Protein AF-A0A927WMQ6-F1 (afdb_monomer)

Nearest PDB structures (foldseek):
  6jlq-assembly1_C  TM=4.071E-01  e=6.620E+00  Homo sapiens
  2yb8-assembly1_B  TM=2.360E-01  e=9.872E+00  Drosophila melanogaster

Mean predicted aligned error: 4.57 Å

Solvent-accessible surface area (backbone atoms only — not comparable to full-atom values): 5571 Å² total; per-residue (Å²): 133,79,80,47,36,34,22,47,48,44,78,78,35,83,91,64,35,31,30,41,50,49,80,67,43,69,58,60,66,63,45,60,74,75,35,59,37,30,35,38,32,76,48,91,66,40,34,32,36,35,33,74,49,90,65,55,73,74,58,68,70,51,50,41,46,31,29,81,86,78,65,45,73,36,46,77,76,47,69,58,82,51,78,38,39,40,34,34,30,35,29,79,90,58,50,90,67,132

Organism: Selenomonas ruminantium (NCBI:txid971)

Secondary structure (DSSP, 8-state):
-PPPEEEEEEEEETTTTEEEE---BS-HHHHHHH-SEEEEEEETTEEEEEESS---HHHHHS-EEBPTTT-PBPEE-S--SSSSEEEEEE-TTTTT--

Foldseek 3Di:
DDQKWKWAWDQPDPVQQETETDDIDSDPVVCLVPGQWIWIPPDPQKTWIFGNDQDDPVNLVRHFYAGNPPRHTWDFDDAAPDRGTGTITGRPVPPPDD

Sequence (98 aa):
MRNTKYYPLICADDENGDMMPLCSTENRVTMEQYHKLYLSEMIPRYYRLNANIPLGKGVWNNLNIHCPLCGKAMNRMSTPTDGNRLPLYCCPDCSGKE

Structure (mmCIF, N/CA/C/O backbone):
data_AF-A0A927WMQ6-F1
#
_entry.id   AF-A0A927WMQ6-F1
#
loop_
_atom_site.group_PDB
_atom_site.id
_atom_site.type_symbol
_atom_site.label_atom_id
_atom_site.label_alt_id
_atom_site.label_comp_id
_atom_site.label_asym_id
_atom_site.label_entity_id
_atom_site.label_seq_id
_atom_site.pdbx_PDB_ins_code
_atom_site.Cartn_x
_atom_site.Cartn_y
_atom_site.Cartn_z
_atom_site.occupancy
_atom_site.B_iso_or_equiv
_atom_site.auth_seq_id
_atom_site.auth_comp_id
_atom_site.auth_asym_id
_atom_site.auth_atom_id
_atom_site.pdbx_PDB_model_num
ATOM 1 N N . MET A 1 1 ? -15.306 14.225 11.228 1.00 48.38 1 MET A N 1
ATOM 2 C CA . MET A 1 1 ? -14.566 13.601 10.107 1.00 48.38 1 MET A CA 1
ATOM 3 C C . MET A 1 1 ? -13.542 12.656 10.714 1.00 48.38 1 MET A C 1
ATOM 5 O O . MET A 1 1 ? -12.907 13.061 11.676 1.00 48.38 1 MET A O 1
ATOM 9 N N . ARG A 1 2 ? -13.441 11.401 10.259 1.00 66.94 2 ARG A N 1
ATOM 10 C CA . ARG A 1 2 ? -12.379 10.494 10.737 1.00 66.94 2 ARG A CA 1
ATOM 11 C C . ARG A 1 2 ? -11.054 10.910 10.090 1.00 66.94 2 ARG A C 1
ATOM 13 O O . ARG A 1 2 ? -11.053 11.270 8.913 1.00 66.94 2 ARG A O 1
ATOM 20 N N . ASN A 1 3 ? -9.963 10.878 10.851 1.00 86.25 3 ASN A N 1
ATOM 21 C CA . ASN A 1 3 ? -8.630 11.143 10.315 1.00 86.25 3 ASN A CA 1
ATOM 22 C C . ASN A 1 3 ? -8.253 10.052 9.302 1.00 86.25 3 ASN A C 1
ATOM 24 O O . ASN A 1 3 ? -8.607 8.885 9.471 1.00 86.25 3 ASN A O 1
ATOM 28 N N . THR A 1 4 ? -7.571 10.446 8.224 1.00 93.06 4 THR A N 1
ATOM 29 C CA . THR A 1 4 ? -7.057 9.496 7.226 1.00 93.06 4 THR A CA 1
ATOM 30 C C . THR A 1 4 ? -5.911 8.708 7.839 1.00 93.06 4 THR A C 1
ATOM 32 O O . THR A 1 4 ? -4.979 9.302 8.381 1.00 93.06 4 THR A O 1
ATOM 35 N N . LYS A 1 5 ? -5.965 7.382 7.721 1.00 95.88 5 LYS A N 1
ATOM 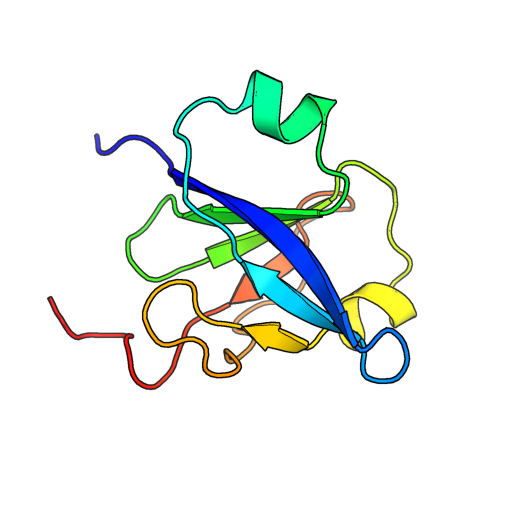36 C CA . LYS A 1 5 ? -4.869 6.506 8.138 1.00 95.88 5 LYS A CA 1
ATOM 37 C C . LYS A 1 5 ? -3.936 6.241 6.972 1.00 95.88 5 LYS A C 1
ATOM 39 O O . LYS A 1 5 ? -4.387 6.059 5.842 1.00 95.88 5 LYS A O 1
ATOM 44 N N . TYR A 1 6 ? -2.647 6.180 7.260 1.00 96.56 6 TYR A N 1
ATOM 45 C CA . TYR A 1 6 ? -1.603 5.907 6.287 1.00 96.56 6 TYR A CA 1
ATOM 46 C C . TYR A 1 6 ? -0.807 4.679 6.700 1.00 96.56 6 TYR A C 1
ATOM 48 O O . TYR A 1 6 ? -0.367 4.600 7.844 1.00 96.56 6 TYR A O 1
ATOM 56 N N . TYR A 1 7 ? -0.601 3.752 5.770 1.00 96.94 7 TYR A N 1
ATOM 57 C CA . TYR A 1 7 ? 0.078 2.481 6.008 1.00 96.94 7 TYR A CA 1
ATOM 58 C C . TYR A 1 7 ? 1.321 2.408 5.119 1.00 96.94 7 TYR A C 1
ATOM 60 O O . TYR A 1 7 ? 1.165 2.327 3.896 1.00 96.94 7 TYR A O 1
ATOM 68 N N . PRO A 1 8 ? 2.540 2.431 5.682 1.00 96.06 8 PRO A N 1
ATOM 69 C CA . PRO A 1 8 ? 3.746 2.165 4.911 1.00 96.06 8 PRO A CA 1
ATOM 70 C C . PRO A 1 8 ? 3.654 0.803 4.237 1.00 96.06 8 PRO A C 1
ATOM 72 O O . PRO A 1 8 ? 3.164 -0.143 4.857 1.00 96.06 8 PRO A O 1
ATOM 75 N N . LEU A 1 9 ? 4.156 0.692 3.010 1.00 95.50 9 LEU A N 1
ATOM 76 C CA . LEU A 1 9 ? 4.309 -0.596 2.346 1.00 95.50 9 LEU A CA 1
ATOM 77 C C . LEU A 1 9 ? 5.780 -1.009 2.329 1.00 95.50 9 LEU A C 1
ATOM 79 O O . LEU A 1 9 ? 6.653 -0.213 1.978 1.00 95.50 9 LEU A O 1
ATOM 83 N N . ILE A 1 10 ? 6.034 -2.263 2.684 1.00 92.56 10 ILE A N 1
ATOM 84 C CA . ILE A 1 10 ? 7.336 -2.918 2.546 1.00 92.56 10 ILE A CA 1
ATOM 85 C C . ILE A 1 10 ? 7.222 -4.057 1.538 1.00 92.56 10 ILE A C 1
ATOM 87 O O . ILE A 1 10 ? 6.168 -4.686 1.442 1.00 92.56 10 ILE A O 1
ATOM 91 N N . CYS A 1 11 ? 8.287 -4.308 0.779 1.00 90.38 11 CYS A N 1
ATOM 92 C CA . CYS A 1 11 ? 8.324 -5.462 -0.107 1.00 90.38 11 CYS A CA 1
ATOM 93 C C . CYS A 1 11 ? 8.641 -6.709 0.720 1.00 90.38 11 CYS A C 1
ATOM 95 O O . CYS A 1 11 ? 9.628 -6.727 1.456 1.00 90.38 11 CYS A O 1
ATOM 97 N N . ALA A 1 12 ? 7.753 -7.697 0.664 1.00 85.38 12 ALA A N 1
ATOM 98 C CA . ALA A 1 12 ? 7.952 -8.995 1.299 1.00 85.38 12 ALA A CA 1
ATOM 99 C C . ALA A 1 12 ? 8.636 -9.987 0.350 1.00 85.38 12 ALA A C 1
ATOM 101 O O . ALA A 1 12 ? 9.372 -10.853 0.816 1.00 85.38 12 ALA A O 1
ATOM 102 N N . ASP A 1 13 ? 8.408 -9.833 -0.957 1.00 84.31 13 ASP A N 1
ATOM 103 C CA . ASP A 1 13 ? 9.015 -10.628 -2.020 1.00 84.31 13 ASP A CA 1
ATOM 104 C C . ASP A 1 13 ? 9.220 -9.754 -3.268 1.00 84.31 13 ASP A C 1
ATOM 106 O O . ASP A 1 13 ? 8.255 -9.316 -3.908 1.00 84.31 13 ASP A O 1
ATOM 110 N N . ASP A 1 14 ? 10.489 -9.499 -3.590 1.00 74.94 14 ASP A N 1
ATOM 111 C CA . ASP A 1 14 ? 10.899 -8.650 -4.710 1.00 74.94 14 ASP A CA 1
ATOM 112 C C . ASP A 1 14 ? 10.580 -9.282 -6.078 1.00 74.94 14 ASP A C 1
ATOM 114 O O . ASP A 1 14 ? 10.393 -8.549 -7.052 1.00 74.94 14 ASP A O 1
ATOM 118 N N . GLU A 1 15 ? 10.494 -10.615 -6.181 1.00 78.50 15 GLU A N 1
ATOM 119 C CA . GLU A 1 15 ? 10.215 -11.300 -7.451 1.00 78.50 15 GLU A CA 1
ATOM 120 C C . GLU A 1 15 ? 8.736 -11.190 -7.835 1.00 78.50 15 GLU A C 1
ATOM 122 O O . GLU A 1 15 ? 8.403 -10.979 -9.004 1.00 78.50 15 GLU A O 1
ATOM 127 N N . ASN A 1 16 ? 7.852 -11.285 -6.840 1.00 77.75 16 ASN A N 1
ATOM 128 C CA . ASN A 1 16 ? 6.401 -11.280 -7.037 1.00 77.75 16 ASN A CA 1
ATOM 129 C C . ASN A 1 16 ? 5.760 -9.895 -6.859 1.00 77.75 16 ASN A C 1
ATOM 131 O O . ASN A 1 16 ? 4.590 -9.705 -7.193 1.00 77.75 16 ASN A O 1
ATOM 135 N N . GLY A 1 17 ? 6.520 -8.909 -6.370 1.00 87.69 17 GLY A N 1
ATOM 136 C CA . GLY A 1 17 ? 5.998 -7.573 -6.092 1.00 87.69 17 GLY A CA 1
ATOM 137 C C . GLY A 1 17 ? 4.993 -7.569 -4.938 1.00 87.69 17 GLY A C 1
ATOM 138 O O . GLY A 1 17 ? 4.061 -6.756 -4.940 1.00 87.69 17 GLY A O 1
ATOM 139 N N . ASP A 1 18 ? 5.166 -8.477 -3.973 1.00 93.31 18 ASP A N 1
ATOM 140 C CA . ASP A 1 18 ? 4.299 -8.603 -2.803 1.00 93.31 18 ASP A CA 1
ATOM 141 C C . ASP A 1 18 ? 4.593 -7.469 -1.821 1.00 93.31 18 ASP A C 1
ATOM 143 O O . ASP A 1 18 ? 5.698 -7.334 -1.285 1.00 93.31 18 ASP A O 1
ATOM 147 N N . MET A 1 19 ? 3.580 -6.643 -1.568 1.00 94.75 19 MET A N 1
ATOM 148 C CA . MET A 1 19 ? 3.682 -5.464 -0.718 1.00 94.75 19 MET A CA 1
ATOM 149 C C . MET A 1 19 ? 2.837 -5.633 0.540 1.00 94.75 19 MET A C 1
ATOM 151 O O . MET A 1 19 ? 1.601 -5.670 0.490 1.00 94.75 19 MET A O 1
ATOM 155 N N . MET A 1 20 ? 3.513 -5.666 1.686 1.00 95.31 20 MET A N 1
ATOM 156 C CA . MET A 1 20 ? 2.903 -5.817 3.002 1.00 95.31 20 MET A CA 1
ATOM 157 C C . MET A 1 20 ? 2.730 -4.458 3.691 1.00 95.31 20 MET A C 1
ATOM 159 O O . MET A 1 20 ? 3.695 -3.695 3.801 1.00 95.31 20 MET A O 1
ATOM 163 N N . PRO A 1 21 ? 1.521 -4.131 4.177 1.00 96.19 21 PRO A N 1
ATOM 164 C CA . PRO A 1 21 ? 1.293 -2.935 4.974 1.00 96.19 21 PRO A CA 1
ATOM 165 C C . PRO A 1 21 ? 1.810 -3.093 6.405 1.00 96.19 21 PRO A C 1
ATOM 167 O O . PRO A 1 21 ? 1.643 -4.135 7.036 1.00 96.19 21 PRO A O 1
ATOM 170 N N . LEU A 1 22 ? 2.379 -2.014 6.937 1.00 94.44 22 LEU A N 1
ATOM 171 C CA . LEU A 1 22 ? 2.754 -1.882 8.346 1.00 94.44 22 LEU A CA 1
ATOM 172 C C . LEU A 1 22 ? 1.688 -1.128 9.155 1.00 94.44 22 LEU A C 1
ATOM 174 O O . LEU A 1 22 ? 0.663 -0.701 8.623 1.00 94.44 22 LEU A O 1
ATOM 178 N N . CYS A 1 23 ? 1.939 -0.949 10.455 1.00 91.44 23 CYS A N 1
ATOM 179 C CA . CYS A 1 23 ? 1.073 -0.192 11.358 1.00 91.44 23 CYS A CA 1
ATOM 180 C C . CYS A 1 23 ? 0.748 1.207 10.816 1.00 91.44 23 CYS A C 1
ATOM 182 O O . CYS A 1 23 ? 1.619 1.917 10.308 1.00 91.44 23 CYS A O 1
ATOM 184 N N . SER A 1 24 ? -0.513 1.616 10.972 1.00 94.31 24 SER A N 1
ATOM 185 C CA . SER A 1 24 ? -0.964 2.914 10.485 1.00 94.31 24 SER A CA 1
ATOM 186 C C . SER A 1 24 ? -0.451 4.078 11.322 1.00 94.31 24 SER A C 1
ATOM 188 O O . SER A 1 24 ? -0.360 3.983 12.544 1.00 94.31 24 SER A O 1
ATOM 190 N N . THR A 1 25 ? -0.287 5.224 10.673 1.00 94.06 25 THR A N 1
ATOM 191 C CA . THR A 1 25 ? -0.149 6.540 11.307 1.00 94.06 25 THR A CA 1
ATOM 192 C C . THR A 1 25 ? -1.160 7.521 10.720 1.00 94.06 25 THR A C 1
ATOM 194 O O . THR A 1 25 ? -1.653 7.328 9.611 1.00 94.06 25 THR A O 1
ATOM 197 N N . GLU A 1 26 ? -1.458 8.594 11.444 1.00 94.94 26 GLU A N 1
ATOM 198 C CA . GLU A 1 26 ? -2.246 9.728 10.941 1.00 94.94 26 GLU A CA 1
ATOM 199 C C . GLU A 1 26 ? -1.341 10.877 10.450 1.00 94.94 26 GLU A C 1
ATOM 201 O O . GLU A 1 26 ? -1.813 11.846 9.854 1.00 94.94 26 GLU A O 1
ATOM 206 N N . ASN A 1 27 ? -0.020 10.767 10.655 1.00 93.56 27 ASN A N 1
ATOM 207 C CA . ASN A 1 27 ? 0.946 11.774 10.227 1.00 93.56 27 ASN A CA 1
ATOM 208 C C . ASN A 1 27 ? 1.321 11.594 8.749 1.00 93.56 27 ASN A C 1
ATOM 210 O O . ASN A 1 27 ? 2.234 10.843 8.393 1.00 93.56 27 ASN A O 1
ATOM 214 N N . ARG A 1 28 ? 0.624 12.343 7.892 1.00 91.44 28 ARG A N 1
ATOM 215 C CA . ARG A 1 28 ? 0.871 12.376 6.448 1.00 91.44 28 ARG A CA 1
ATOM 216 C C . ARG A 1 28 ? 2.293 12.816 6.091 1.00 91.44 28 ARG A C 1
ATOM 218 O O . ARG A 1 28 ? 2.891 12.219 5.207 1.00 91.44 28 ARG A O 1
ATOM 225 N N . VAL A 1 29 ? 2.829 13.833 6.767 1.00 91.00 29 VAL A N 1
ATOM 226 C CA . VAL A 1 29 ? 4.139 14.419 6.430 1.00 91.00 29 VAL A CA 1
ATOM 227 C C . VAL A 1 29 ? 5.247 13.389 6.625 1.00 91.00 29 VAL A C 1
ATOM 229 O O . VAL A 1 29 ? 6.054 13.173 5.727 1.00 91.00 29 VAL A O 1
ATOM 232 N N . THR A 1 30 ? 5.241 12.686 7.759 1.00 90.38 30 THR A N 1
ATOM 233 C CA . THR A 1 30 ? 6.196 11.600 8.015 1.00 90.38 30 THR A CA 1
ATOM 234 C C . THR A 1 30 ? 6.025 10.464 7.006 1.00 90.38 30 THR A C 1
ATOM 236 O O . THR A 1 30 ? 7.020 9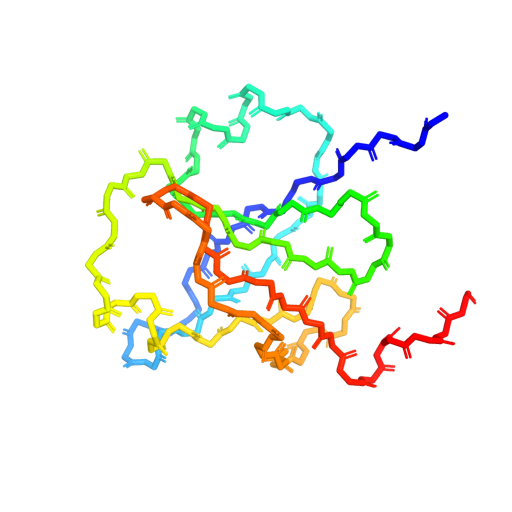.940 6.512 1.00 90.38 30 THR A O 1
ATOM 239 N N . MET A 1 31 ? 4.785 10.109 6.649 1.00 92.75 31 MET A N 1
ATOM 240 C CA . MET A 1 31 ? 4.553 9.085 5.628 1.00 92.75 31 MET A CA 1
ATOM 241 C C . MET A 1 31 ? 5.187 9.469 4.290 1.00 92.75 31 MET A C 1
ATOM 243 O O . MET A 1 31 ? 5.904 8.672 3.689 1.00 92.75 31 MET A O 1
ATOM 247 N N . GLU A 1 32 ? 4.937 10.700 3.842 1.00 90.69 32 GLU A N 1
ATOM 248 C CA . GLU A 1 32 ? 5.392 11.175 2.541 1.00 90.69 32 GLU A CA 1
ATOM 249 C C . GLU A 1 32 ? 6.912 11.358 2.473 1.00 90.69 32 GLU A C 1
ATOM 251 O O . GLU A 1 32 ? 7.528 11.098 1.441 1.00 90.69 32 GLU A O 1
ATOM 256 N N . GLN A 1 33 ? 7.530 11.744 3.590 1.00 91.25 33 GLN A N 1
ATOM 257 C CA . GLN A 1 33 ? 8.969 11.962 3.675 1.00 91.25 33 GLN A CA 1
ATOM 258 C C . GLN A 1 33 ? 9.782 10.659 3.671 1.00 91.25 33 GLN A C 1
ATOM 260 O O . GLN A 1 33 ? 10.859 10.620 3.077 1.00 91.25 33 GLN A O 1
ATOM 265 N N . TYR A 1 34 ? 9.305 9.606 4.343 1.00 90.38 34 TYR A N 1
ATOM 266 C CA . TYR A 1 34 ? 10.115 8.403 4.590 1.00 90.38 34 TYR A CA 1
ATOM 267 C C . TYR A 1 34 ? 9.718 7.187 3.754 1.00 90.38 34 TYR A C 1
ATOM 269 O O . TYR A 1 34 ? 10.519 6.259 3.619 1.00 90.38 34 TYR A O 1
ATOM 277 N N . HIS A 1 35 ? 8.522 7.172 3.162 1.00 91.50 35 HIS A N 1
ATOM 278 C CA . HIS A 1 35 ? 8.033 6.013 2.423 1.00 91.50 35 HIS A CA 1
ATOM 279 C C . HIS A 1 35 ? 7.753 6.357 0.967 1.00 91.50 35 HIS A C 1
ATOM 281 O O . HIS A 1 35 ? 7.021 7.286 0.646 1.00 91.50 35 HIS A O 1
ATOM 287 N N . LYS A 1 36 ? 8.325 5.566 0.056 1.00 91.25 36 LYS A N 1
ATOM 288 C CA . LYS A 1 36 ? 8.121 5.738 -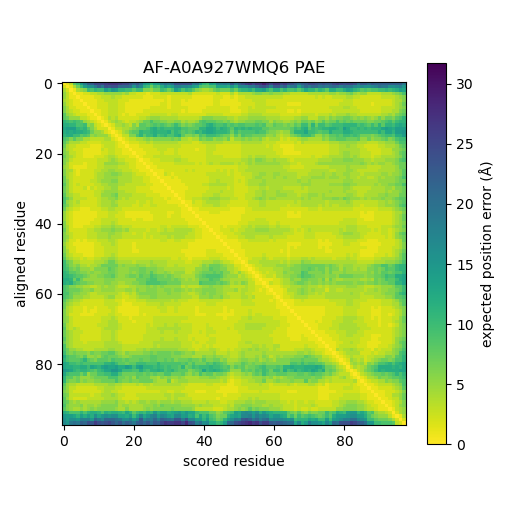1.390 1.00 91.25 36 LYS A C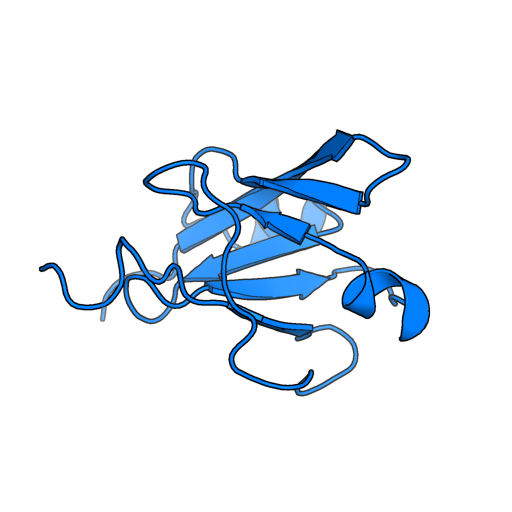A 1
ATOM 289 C C . LYS A 1 36 ? 6.734 5.283 -1.834 1.00 91.25 36 LYS A C 1
ATOM 291 O O . LYS A 1 36 ? 6.201 5.847 -2.784 1.00 91.25 36 LYS A O 1
ATOM 296 N N . LEU A 1 37 ? 6.181 4.276 -1.157 1.00 93.50 37 LEU A N 1
ATOM 297 C CA . LEU A 1 37 ? 4.902 3.648 -1.460 1.00 93.50 37 LEU A CA 1
ATOM 298 C C . LEU A 1 37 ? 4.135 3.394 -0.157 1.00 93.50 37 LEU A C 1
ATOM 300 O O . LEU A 1 37 ? 4.707 2.907 0.819 1.00 93.50 37 LEU A O 1
ATOM 304 N N . TYR A 1 38 ? 2.853 3.745 -0.131 1.00 96.12 38 TYR A N 1
ATOM 305 C CA . TYR A 1 38 ? 2.010 3.622 1.059 1.00 96.12 38 TYR A CA 1
ATOM 306 C C . TYR A 1 38 ? 0.526 3.573 0.686 1.00 96.12 38 TYR A C 1
ATOM 308 O O . TYR A 1 38 ? 0.120 4.022 -0.389 1.00 96.12 38 TYR A O 1
ATOM 316 N N . LEU A 1 39 ? -0.306 3.056 1.589 1.00 96.75 39 LEU A N 1
ATOM 317 C CA . LEU A 1 39 ? -1.761 3.116 1.467 1.00 96.75 39 LEU A CA 1
ATOM 318 C C . LEU A 1 39 ? -2.319 4.300 2.248 1.00 96.75 39 LEU A C 1
ATOM 320 O O . LEU A 1 39 ? -1.834 4.605 3.334 1.00 96.75 39 LEU A O 1
ATOM 324 N N . SER A 1 40 ? -3.372 4.927 1.731 1.00 95.75 40 SER A N 1
ATOM 325 C CA . SER A 1 40 ? -4.217 5.850 2.488 1.00 95.75 40 SER A CA 1
ATOM 326 C C . SER A 1 40 ? -5.641 5.309 2.601 1.00 95.75 40 SER A C 1
ATOM 328 O O . SER A 1 40 ? -6.233 4.853 1.624 1.00 95.75 40 SER A O 1
ATOM 330 N N . GLU A 1 41 ? -6.197 5.359 3.807 1.00 95.44 41 GLU A N 1
ATOM 331 C CA . GLU A 1 41 ? -7.555 4.931 4.134 1.00 95.44 41 GLU A CA 1
ATOM 332 C C . GLU A 1 41 ? -8.348 6.152 4.610 1.00 95.44 41 GLU A C 1
ATOM 334 O O . GLU A 1 41 ? -8.283 6.559 5.772 1.00 95.44 41 GLU A O 1
ATOM 339 N N . MET A 1 42 ? -9.064 6.779 3.677 1.00 91.56 42 MET A N 1
ATOM 340 C CA . MET A 1 42 ? -9.995 7.875 3.979 1.00 91.56 42 MET A CA 1
ATOM 341 C C . MET A 1 42 ? -11.396 7.341 4.301 1.00 91.56 42 MET A C 1
ATOM 343 O O . MET A 1 42 ? -12.110 7.899 5.131 1.00 91.56 42 MET A O 1
ATOM 347 N N . ILE A 1 43 ? -11.773 6.242 3.644 1.00 90.12 43 ILE A N 1
ATOM 348 C CA . ILE A 1 43 ? -13.005 5.493 3.884 1.00 90.12 43 ILE A CA 1
ATOM 349 C C . ILE A 1 43 ? -12.579 4.135 4.450 1.00 90.12 43 ILE A C 1
ATOM 351 O O . ILE A 1 43 ? -11.724 3.493 3.837 1.00 90.12 43 ILE A O 1
ATOM 355 N N . PRO A 1 44 ? -13.144 3.682 5.584 1.00 90.56 44 PRO A N 1
ATOM 356 C CA . PRO A 1 44 ? -12.760 2.411 6.186 1.00 90.56 44 PRO A CA 1
ATOM 357 C C . PRO A 1 44 ? -12.789 1.260 5.178 1.00 90.56 44 PRO A C 1
ATOM 359 O O . PRO A 1 44 ? -13.775 1.086 4.464 1.00 90.56 44 PRO A O 1
ATOM 362 N N . ARG A 1 45 ? -11.720 0.463 5.162 1.00 91.31 45 ARG A N 1
ATOM 363 C CA . ARG A 1 45 ? -11.510 -0.737 4.337 1.00 91.31 45 ARG A CA 1
ATOM 364 C C . ARG A 1 45 ? -11.328 -0.475 2.836 1.00 91.31 45 ARG A C 1
ATOM 366 O O . ARG A 1 45 ? -11.204 -1.431 2.072 1.00 91.31 45 ARG A O 1
ATOM 373 N N . TYR A 1 46 ? -11.243 0.792 2.426 1.00 93.38 46 TYR A N 1
ATOM 374 C CA . TYR A 1 46 ? -10.862 1.200 1.075 1.00 93.38 46 TYR A CA 1
ATOM 375 C C . TYR A 1 46 ? -9.505 1.891 1.110 1.00 93.38 46 TYR A C 1
ATOM 377 O O . TYR A 1 46 ? -9.346 2.974 1.676 1.00 93.38 46 TYR A O 1
ATOM 385 N N . TYR A 1 47 ? -8.529 1.266 0.464 1.00 95.62 47 TYR A N 1
ATOM 386 C CA . TYR A 1 47 ? -7.130 1.649 0.561 1.00 95.62 47 TYR A CA 1
ATOM 387 C C . TYR A 1 47 ? -6.651 2.180 -0.778 1.00 95.62 47 TYR A C 1
ATOM 389 O O . TYR A 1 47 ? -6.602 1.448 -1.764 1.00 95.62 47 TYR A O 1
ATOM 397 N N . ARG A 1 48 ? -6.301 3.461 -0.848 1.00 95.38 48 ARG A N 1
ATOM 398 C CA . ARG A 1 48 ? -5.684 4.019 -2.051 1.00 95.38 48 ARG A CA 1
ATOM 399 C C . ARG A 1 48 ? -4.184 3.815 -1.999 1.00 95.38 48 ARG A C 1
ATOM 401 O O . ARG A 1 48 ? -3.561 4.199 -1.016 1.00 95.38 48 ARG A O 1
ATOM 408 N N . LEU A 1 49 ? -3.614 3.268 -3.065 1.00 95.56 49 LEU A N 1
ATOM 409 C CA . LEU A 1 49 ? -2.171 3.223 -3.242 1.00 95.56 49 LEU A CA 1
ATOM 410 C C . LEU A 1 49 ? -1.648 4.612 -3.618 1.00 95.56 49 LEU A C 1
ATOM 412 O O . LEU A 1 49 ? -2.181 5.261 -4.518 1.00 95.56 49 LEU A O 1
ATOM 416 N N . ASN A 1 50 ? -0.603 5.060 -2.934 1.00 94.62 50 ASN A N 1
ATOM 417 C CA . ASN A 1 50 ? 0.072 6.321 -3.208 1.00 94.62 50 ASN A CA 1
ATOM 418 C C . ASN A 1 50 ? 1.565 6.073 -3.396 1.00 94.62 50 ASN A C 1
ATOM 420 O O . ASN A 1 50 ? 2.145 5.212 -2.729 1.00 94.62 50 ASN A O 1
ATOM 424 N N . ALA A 1 51 ? 2.170 6.854 -4.283 1.00 92.12 51 ALA A N 1
ATOM 425 C CA . ALA A 1 51 ? 3.598 6.845 -4.534 1.00 92.12 51 ALA A CA 1
ATOM 426 C C . ALA A 1 51 ? 4.157 8.269 -4.488 1.00 92.12 51 ALA A C 1
ATOM 428 O O . ALA A 1 51 ? 3.607 9.175 -5.109 1.00 92.12 51 ALA A O 1
ATOM 429 N N . ASN A 1 52 ? 5.271 8.447 -3.777 1.00 88.75 52 ASN A N 1
ATOM 430 C CA . ASN A 1 52 ? 6.001 9.724 -3.725 1.00 88.75 52 ASN A CA 1
ATOM 431 C C . ASN A 1 52 ? 7.092 9.825 -4.791 1.00 88.75 52 ASN A C 1
ATOM 433 O O . ASN A 1 52 ? 7.766 10.844 -4.912 1.00 88.75 52 ASN A O 1
ATOM 437 N N . ILE A 1 53 ? 7.271 8.754 -5.559 1.00 85.56 53 ILE A N 1
ATOM 438 C CA . ILE A 1 53 ? 8.137 8.713 -6.726 1.00 85.56 53 ILE A CA 1
ATOM 439 C C . ILE A 1 53 ? 7.299 8.337 -7.949 1.00 85.56 53 ILE A C 1
ATOM 441 O O . ILE A 1 53 ? 6.356 7.552 -7.814 1.00 85.56 53 ILE A O 1
ATOM 445 N N . PRO A 1 54 ? 7.643 8.841 -9.144 1.00 82.56 54 PRO A N 1
ATOM 446 C CA . PRO A 1 54 ? 7.010 8.389 -10.371 1.00 82.56 54 PRO A CA 1
ATOM 447 C C . PRO A 1 54 ? 7.168 6.872 -10.522 1.00 82.56 54 PRO A C 1
ATOM 449 O O . PRO A 1 54 ? 8.287 6.358 -10.568 1.00 82.56 54 PRO A O 1
ATOM 452 N N . LEU A 1 55 ? 6.046 6.157 -10.609 1.00 83.00 55 LEU A N 1
ATOM 453 C CA . LEU A 1 55 ? 6.029 4.722 -10.878 1.00 83.00 55 LEU A CA 1
ATOM 454 C C . LEU A 1 55 ? 5.511 4.456 -12.286 1.00 83.00 55 LEU A C 1
ATOM 456 O O . LEU A 1 55 ? 4.421 4.882 -12.669 1.00 83.00 55 LEU A O 1
ATOM 460 N N . GLY A 1 56 ? 6.300 3.712 -13.059 1.00 80.56 56 GLY A N 1
ATOM 461 C CA . GLY A 1 56 ? 5.905 3.275 -14.392 1.00 80.56 56 GLY A CA 1
ATOM 462 C C . GLY A 1 56 ? 4.674 2.368 -14.347 1.00 80.56 56 GLY A C 1
ATOM 463 O O . GLY A 1 56 ? 4.490 1.595 -13.407 1.00 80.56 56 GLY A O 1
ATOM 464 N N . LYS A 1 57 ? 3.855 2.421 -15.407 1.00 80.69 57 LYS A N 1
ATOM 465 C CA . LYS A 1 57 ? 2.620 1.627 -15.534 1.00 80.69 57 LYS A CA 1
ATOM 466 C C . LYS A 1 57 ? 2.819 0.133 -15.292 1.00 80.69 57 LYS A C 1
ATOM 468 O O . LYS A 1 57 ? 1.986 -0.481 -14.640 1.00 80.69 57 LYS A O 1
ATOM 473 N N . GLY A 1 58 ? 3.909 -0.435 -15.806 1.00 82.25 58 GLY A N 1
ATOM 474 C CA . GLY A 1 58 ? 4.227 -1.852 -15.616 1.00 82.25 58 GLY A CA 1
ATOM 475 C C . GLY A 1 58 ? 4.515 -2.212 -14.159 1.00 82.25 58 GLY A C 1
ATOM 476 O O . GLY A 1 58 ? 4.135 -3.288 -13.723 1.00 82.25 58 GLY A O 1
ATOM 477 N N . VAL A 1 59 ? 5.109 -1.292 -13.393 1.00 84.50 59 VAL A N 1
ATOM 478 C CA . VAL A 1 59 ? 5.496 -1.549 -12.002 1.00 84.50 59 VAL A CA 1
ATOM 479 C C . VAL A 1 59 ? 4.260 -1.630 -11.121 1.00 84.50 59 VAL A C 1
ATOM 481 O O . VAL A 1 59 ? 4.000 -2.674 -10.539 1.00 84.50 59 VAL A O 1
ATOM 484 N N . TRP A 1 60 ? 3.438 -0.574 -11.071 1.00 83.88 60 TRP A N 1
ATOM 485 C CA . TRP A 1 60 ? 2.270 -0.575 -10.181 1.00 83.88 60 TRP A CA 1
ATOM 486 C C . TRP A 1 60 ? 1.173 -1.560 -10.610 1.00 83.88 60 TRP A C 1
ATOM 488 O O . TRP A 1 60 ? 0.346 -1.936 -9.784 1.00 83.88 60 TRP A O 1
ATOM 498 N N . ASN A 1 61 ? 1.148 -1.993 -11.876 1.00 86.62 61 ASN A N 1
ATOM 499 C CA . ASN A 1 61 ? 0.229 -3.041 -12.330 1.00 86.62 61 ASN A CA 1
ATOM 500 C C . ASN A 1 61 ? 0.544 -4.417 -11.740 1.00 86.62 61 ASN A C 1
ATOM 502 O O . ASN A 1 61 ? -0.380 -5.214 -11.603 1.00 86.62 61 ASN A O 1
ATOM 506 N N . ASN A 1 62 ? 1.815 -4.678 -11.438 1.00 88.25 62 ASN A N 1
ATOM 507 C CA . ASN A 1 62 ? 2.294 -5.982 -10.993 1.00 88.25 62 ASN A CA 1
ATOM 508 C C . ASN A 1 62 ? 2.400 -6.079 -9.467 1.00 88.25 62 ASN A C 1
ATOM 510 O O . ASN A 1 62 ? 2.755 -7.130 -8.956 1.00 88.25 62 ASN A O 1
ATOM 514 N N . LEU A 1 63 ? 2.097 -5.001 -8.738 1.00 90.81 63 LEU A N 1
ATOM 515 C CA . LEU A 1 63 ? 2.144 -5.020 -7.281 1.00 90.81 63 LEU A CA 1
ATOM 516 C C . LEU A 1 63 ? 0.957 -5.790 -6.709 1.00 90.81 63 LEU A C 1
ATOM 518 O O . LEU A 1 63 ? -0.206 -5.444 -6.956 1.00 90.81 63 LEU A O 1
ATOM 522 N N . ASN A 1 64 ? 1.268 -6.764 -5.866 1.00 93.62 64 ASN A N 1
ATOM 523 C CA . ASN A 1 64 ? 0.296 -7.502 -5.086 1.00 93.62 64 ASN A CA 1
ATOM 524 C C . ASN A 1 64 ? 0.192 -6.884 -3.683 1.00 93.62 64 ASN A C 1
ATOM 526 O O . ASN A 1 64 ? 1.080 -7.015 -2.845 1.00 93.62 64 ASN A O 1
ATOM 530 N N . ILE A 1 65 ? -0.882 -6.130 -3.437 1.00 95.50 65 ILE A N 1
ATOM 531 C CA . ILE A 1 65 ? -1.046 -5.363 -2.197 1.00 95.50 65 ILE A CA 1
ATOM 532 C C . ILE A 1 65 ? -1.843 -6.175 -1.175 1.00 95.50 65 ILE A C 1
ATOM 534 O O . ILE A 1 65 ? -2.994 -6.544 -1.425 1.00 95.50 65 ILE A O 1
ATOM 538 N N . HIS A 1 66 ? -1.275 -6.371 0.013 1.00 96.25 66 HIS A N 1
ATOM 539 C CA . HIS A 1 66 ? -1.918 -7.106 1.099 1.00 96.25 66 HIS A CA 1
ATOM 540 C C . HIS A 1 66 ? -2.785 -6.216 2.000 1.00 96.25 66 HIS A C 1
ATOM 542 O O . HIS A 1 66 ? -2.555 -5.019 2.163 1.00 96.25 66 HIS A O 1
ATOM 548 N N . CYS A 1 67 ? -3.813 -6.816 2.598 1.00 95.81 67 CYS A N 1
ATOM 549 C CA . CYS A 1 67 ? -4.768 -6.151 3.471 1.00 95.81 67 CYS A CA 1
ATOM 550 C C . CYS A 1 67 ? -4.149 -5.841 4.843 1.00 95.81 67 CYS A C 1
ATOM 552 O O . CYS A 1 67 ? -3.685 -6.771 5.505 1.00 95.81 67 CYS A O 1
ATOM 554 N N . PRO A 1 68 ? -4.255 -4.598 5.352 1.00 95.38 68 PRO A N 1
ATOM 555 C CA . PRO A 1 68 ? -3.751 -4.249 6.684 1.00 95.38 68 PRO A CA 1
ATOM 556 C C . PRO A 1 68 ? -4.425 -4.975 7.855 1.00 95.38 68 PRO A C 1
ATOM 558 O O . PRO A 1 68 ? -3.898 -4.960 8.961 1.00 95.38 68 PRO A O 1
ATOM 561 N N . LEU A 1 69 ? -5.605 -5.570 7.641 1.00 93.38 69 LEU A N 1
ATOM 562 C CA . LEU A 1 69 ? -6.391 -6.207 8.703 1.00 93.38 69 LEU A CA 1
ATOM 563 C C . LEU A 1 69 ? -6.167 -7.717 8.795 1.00 93.38 69 LEU A C 1
ATOM 565 O O . LEU A 1 69 ? -6.133 -8.261 9.893 1.00 93.38 69 LEU A O 1
ATOM 569 N N . CYS A 1 70 ? -6.063 -8.402 7.655 1.00 93.94 70 CYS A N 1
ATOM 570 C CA . CYS A 1 70 ? -5.983 -9.865 7.611 1.00 93.94 70 CYS A CA 1
ATOM 571 C C . CYS A 1 70 ? -4.757 -10.408 6.868 1.00 93.94 70 CYS A C 1
ATOM 573 O O . CYS A 1 70 ? -4.588 -11.621 6.801 1.00 93.94 70 CYS A O 1
ATOM 575 N N . GLY A 1 71 ? -3.932 -9.544 6.268 1.00 93.00 71 GLY A N 1
ATOM 576 C CA . GLY A 1 71 ? -2.726 -9.941 5.541 1.00 93.00 71 GLY A CA 1
ATOM 577 C C . GLY A 1 71 ? -2.966 -10.633 4.196 1.00 93.00 71 GLY A C 1
ATOM 578 O O . GLY A 1 71 ? -2.004 -11.001 3.535 1.00 93.00 71 GLY A O 1
ATOM 579 N N . LYS A 1 72 ? -4.214 -10.815 3.746 1.00 94.25 72 LYS A N 1
ATOM 580 C CA . LYS A 1 72 ? -4.514 -11.405 2.429 1.00 94.25 72 LYS A CA 1
ATOM 581 C C . LYS A 1 72 ? -4.391 -10.387 1.298 1.00 94.25 72 LYS A C 1
ATOM 583 O O . LYS A 1 72 ? -4.648 -9.204 1.515 1.00 94.25 72 LYS A O 1
ATOM 588 N N . ALA A 1 73 ? -4.080 -10.858 0.093 1.00 94.12 73 ALA A N 1
ATOM 589 C CA . ALA A 1 73 ? -4.070 -10.038 -1.116 1.00 94.12 73 ALA A CA 1
ATOM 590 C C . ALA A 1 73 ? -5.425 -9.342 -1.347 1.00 94.12 73 ALA A C 1
ATOM 592 O O . ALA A 1 73 ? -6.495 -9.922 -1.131 1.00 94.12 73 ALA A O 1
ATOM 593 N N . MET A 1 74 ? -5.379 -8.077 -1.759 1.00 95.56 74 MET A N 1
ATOM 594 C CA . MET A 1 74 ? -6.559 -7.260 -2.028 1.00 95.56 74 MET A CA 1
ATOM 595 C C . MET A 1 74 ? -6.889 -7.197 -3.515 1.00 95.56 74 MET A C 1
ATOM 597 O O . MET A 1 74 ? -6.013 -7.233 -4.376 1.00 95.56 74 MET A O 1
ATOM 601 N N . ASN A 1 75 ? -8.169 -6.977 -3.811 1.00 94.12 75 ASN A N 1
ATOM 602 C CA . ASN A 1 75 ? -8.623 -6.731 -5.169 1.00 94.12 75 ASN A CA 1
ATOM 603 C C . ASN A 1 75 ? -8.451 -5.259 -5.528 1.00 94.12 75 ASN A C 1
ATOM 605 O O . ASN A 1 75 ? -8.805 -4.359 -4.761 1.00 94.12 75 ASN A O 1
ATOM 609 N N . ARG A 1 76 ? -7.950 -5.019 -6.736 1.00 93.88 76 ARG A N 1
ATOM 610 C CA . ARG A 1 76 ? -7.882 -3.686 -7.321 1.00 93.88 76 ARG A CA 1
ATOM 611 C C . ARG A 1 76 ? -9.260 -3.269 -7.839 1.00 93.88 76 ARG A C 1
ATOM 613 O O . ARG A 1 76 ? -9.837 -3.947 -8.680 1.00 93.88 76 ARG A O 1
ATOM 620 N N . MET A 1 77 ? -9.739 -2.116 -7.384 1.00 90.88 77 MET A N 1
ATOM 621 C CA . MET A 1 77 ? -11.089 -1.606 -7.649 1.00 90.88 77 MET A CA 1
ATOM 622 C C . MET A 1 77 ? -11.125 -0.455 -8.658 1.00 90.88 77 MET A C 1
ATOM 624 O O . MET A 1 77 ? -12.184 -0.144 -9.194 1.00 90.88 77 MET A O 1
ATOM 628 N N . SER A 1 78 ? -9.998 0.219 -8.903 1.00 89.75 78 SER A N 1
ATOM 629 C CA . SER A 1 78 ? -9.939 1.348 -9.839 1.00 89.75 78 SER A CA 1
ATOM 630 C C . SER A 1 78 ? -8.646 1.366 -10.644 1.00 89.75 78 SER A C 1
ATOM 632 O O . SER A 1 78 ? -7.682 0.677 -10.327 1.00 89.75 78 SER A O 1
ATOM 634 N N . THR A 1 79 ? -8.593 2.208 -11.669 1.00 87.06 79 THR A N 1
ATOM 635 C CA . THR A 1 79 ? -7.337 2.630 -12.300 1.00 87.06 79 THR A CA 1
ATOM 636 C C . THR A 1 79 ? -6.678 3.757 -11.482 1.00 87.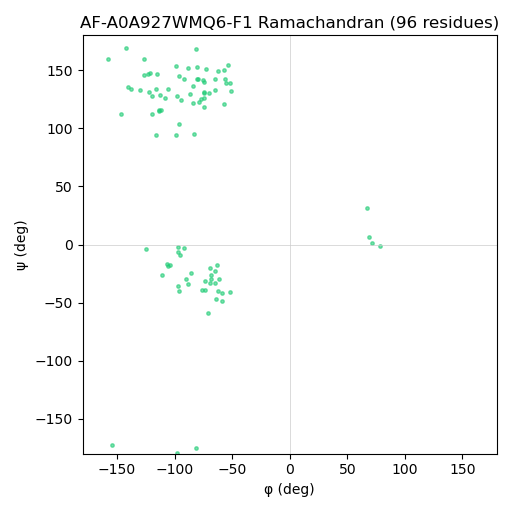06 79 THR A C 1
ATOM 638 O O . THR A 1 79 ? -7.323 4.297 -10.568 1.00 87.06 79 THR A O 1
ATOM 641 N N . PRO A 1 80 ? -5.408 4.117 -11.760 1.00 85.25 80 PRO A N 1
ATOM 642 C CA . PRO A 1 80 ? -4.800 5.327 -11.213 1.00 85.25 80 PRO A CA 1
ATOM 643 C C . PRO A 1 80 ? -5.613 6.568 -11.575 1.00 85.25 80 PRO A C 1
ATOM 645 O O . PRO A 1 80 ? -6.256 6.614 -12.626 1.00 85.25 80 PRO A O 1
ATOM 648 N N . THR A 1 81 ? -5.566 7.566 -10.701 1.00 79.25 81 THR A N 1
ATOM 649 C CA . THR A 1 81 ? -6.215 8.865 -10.906 1.00 79.25 81 THR A CA 1
ATOM 650 C C . THR A 1 81 ? -5.226 9.892 -11.452 1.00 79.25 81 THR A C 1
ATOM 652 O O . THR A 1 81 ? -5.593 10.701 -12.296 1.00 79.25 81 THR A O 1
ATOM 655 N N . ASP A 1 82 ? -3.970 9.829 -11.008 1.00 77.06 82 ASP A N 1
ATOM 656 C CA . ASP A 1 82 ? -2.858 10.656 -11.477 1.00 77.06 82 ASP A CA 1
ATOM 657 C C . ASP A 1 82 ? -1.521 9.913 -11.251 1.00 77.06 82 ASP A C 1
ATOM 659 O O . ASP A 1 82 ? -1.515 8.726 -10.914 1.00 77.06 82 ASP A O 1
ATOM 663 N N . GLY A 1 83 ? -0.385 10.582 -11.473 1.00 70.44 83 GLY A N 1
ATOM 664 C CA . GLY A 1 83 ? 0.948 9.977 -11.346 1.00 70.44 83 GLY A CA 1
ATOM 665 C C . GLY A 1 83 ? 1.333 9.530 -9.929 1.00 70.44 83 GLY A C 1
ATOM 666 O O . GLY A 1 83 ? 2.165 8.635 -9.797 1.00 70.44 83 GLY A O 1
ATOM 667 N N . ASN A 1 84 ? 0.710 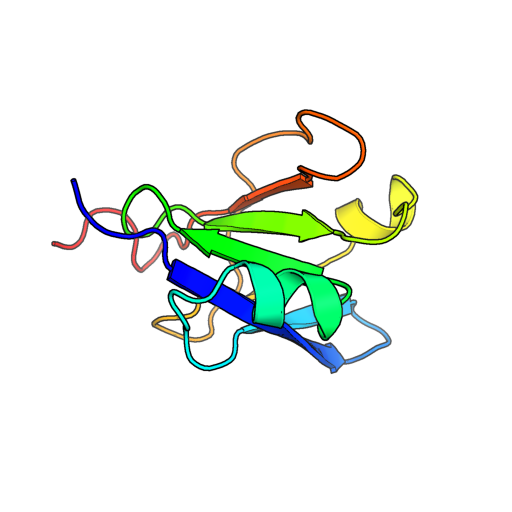10.097 -8.891 1.00 78.69 84 ASN A N 1
ATOM 668 C CA . ASN A 1 84 ? 1.031 9.821 -7.487 1.00 78.69 84 ASN A CA 1
ATOM 669 C C . ASN A 1 84 ? -0.098 9.051 -6.779 1.00 78.69 84 ASN A C 1
ATOM 671 O O . ASN A 1 84 ? 0.155 8.316 -5.826 1.00 78.69 84 ASN A O 1
ATOM 675 N N . ARG A 1 85 ? -1.346 9.186 -7.248 1.00 82.44 85 ARG A N 1
ATOM 676 C CA . ARG A 1 85 ? -2.536 8.472 -6.767 1.00 82.44 85 ARG A CA 1
ATOM 677 C C . ARG A 1 85 ? -2.841 7.289 -7.671 1.00 82.44 85 ARG A C 1
ATOM 679 O O . ARG A 1 85 ? -3.552 7.388 -8.676 1.00 82.44 85 ARG A O 1
ATOM 686 N N . LEU A 1 86 ? -2.321 6.148 -7.253 1.00 89.94 86 LEU A N 1
ATOM 687 C CA . LEU A 1 86 ? -2.435 4.857 -7.912 1.00 89.94 86 LEU A CA 1
ATOM 688 C C . LEU A 1 86 ? -3.794 4.191 -7.575 1.00 89.94 86 LEU A C 1
ATOM 690 O O . LEU A 1 86 ? -4.669 4.847 -6.993 1.00 89.94 86 LEU A O 1
ATOM 694 N N . PRO A 1 87 ? -4.052 2.940 -8.007 1.00 92.06 87 PRO A N 1
ATOM 695 C CA . PRO A 1 87 ? -5.344 2.286 -7.833 1.00 92.06 87 PRO A CA 1
ATOM 696 C C . PRO A 1 87 ? -5.890 2.239 -6.401 1.00 92.06 87 PRO A C 1
ATOM 698 O O . PRO A 1 87 ? -5.148 2.239 -5.418 1.00 92.06 87 PRO A O 1
ATOM 701 N N . LEU A 1 88 ? -7.219 2.141 -6.298 1.00 94.25 88 LEU A N 1
ATOM 702 C CA . LEU A 1 88 ? -7.902 1.756 -5.065 1.00 94.25 88 LEU A CA 1
ATOM 703 C C . LEU A 1 88 ? -7.881 0.241 -4.899 1.00 94.25 88 LEU A C 1
ATOM 705 O O . LEU A 1 88 ? -8.099 -0.486 -5.868 1.00 94.25 88 LEU A O 1
ATOM 709 N N . TYR A 1 89 ? -7.726 -0.208 -3.664 1.00 95.38 89 TYR A N 1
ATOM 710 C CA . TYR A 1 89 ? -7.775 -1.602 -3.265 1.00 95.38 89 TYR A CA 1
ATOM 711 C C . TYR A 1 89 ? -8.836 -1.818 -2.193 1.00 95.38 89 TYR A C 1
ATOM 713 O O . TYR A 1 89 ? -9.090 -0.950 -1.353 1.00 95.38 89 TYR A O 1
ATOM 721 N N . CYS A 1 90 ? -9.447 -2.995 -2.232 1.00 94.88 90 CYS A N 1
ATOM 722 C CA . CYS A 1 90 ? -10.402 -3.448 -1.238 1.00 94.88 90 CYS A CA 1
ATOM 723 C C . CYS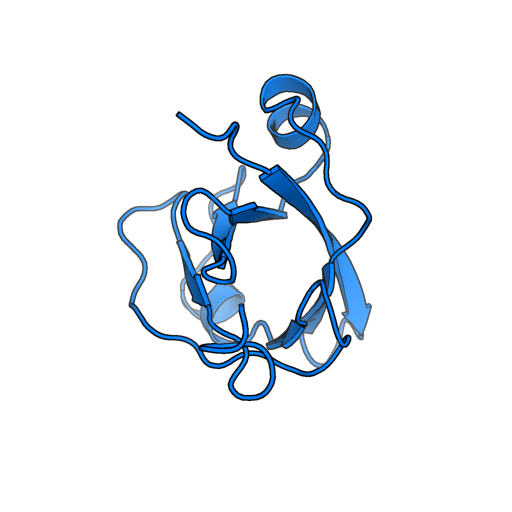 A 1 90 ? -10.172 -4.935 -0.961 1.00 94.88 90 CYS A C 1
ATOM 725 O O . CYS A 1 90 ? -9.961 -5.731 -1.880 1.00 94.88 90 CYS A O 1
ATOM 727 N N . CYS A 1 91 ? -10.186 -5.316 0.313 1.00 95.25 91 CYS A N 1
ATOM 728 C CA . CYS A 1 91 ? -10.046 -6.714 0.695 1.00 95.25 91 CYS A CA 1
ATOM 729 C C . CYS A 1 91 ? -11.413 -7.406 0.623 1.00 95.25 91 CYS A C 1
ATOM 731 O O . CYS A 1 91 ? -12.307 -6.984 1.359 1.00 95.25 91 CYS A O 1
ATOM 733 N N . PRO A 1 92 ? -11.581 -8.477 -0.173 1.00 90.12 92 PRO A N 1
ATOM 734 C CA . PRO A 1 92 ? -12.872 -9.159 -0.308 1.00 90.12 92 PRO A CA 1
ATOM 735 C C . PRO A 1 92 ? -13.384 -9.740 1.019 1.00 90.12 92 PRO A C 1
ATOM 737 O O . PRO A 1 92 ? -14.586 -9.780 1.257 1.00 90.12 92 PRO A O 1
ATOM 740 N N . ASP A 1 93 ? -12.477 -10.131 1.918 1.00 90.12 93 ASP A N 1
ATOM 741 C CA . ASP A 1 93 ? -12.834 -10.747 3.201 1.00 90.12 93 ASP A CA 1
ATOM 742 C C . ASP A 1 93 ? -13.139 -9.734 4.310 1.00 90.12 93 ASP A C 1
ATOM 744 O O . ASP A 1 93 ? -13.822 -10.064 5.289 1.00 90.12 93 ASP A O 1
ATOM 748 N N . CYS A 1 94 ? -12.601 -8.518 4.196 1.00 89.75 94 CYS A N 1
ATOM 749 C CA . CYS A 1 94 ? -12.775 -7.457 5.188 1.00 89.75 94 CYS A CA 1
ATOM 750 C C . CYS A 1 94 ? -13.771 -6.386 4.730 1.00 89.75 94 CYS A C 1
ATOM 752 O O . CYS A 1 94 ? -14.260 -5.631 5.570 1.00 89.75 94 CYS A O 1
ATOM 754 N N . SER A 1 95 ? -14.092 -6.302 3.439 1.00 79.44 95 SER A N 1
ATOM 755 C CA . SER A 1 95 ? -15.095 -5.377 2.917 1.00 79.44 95 SE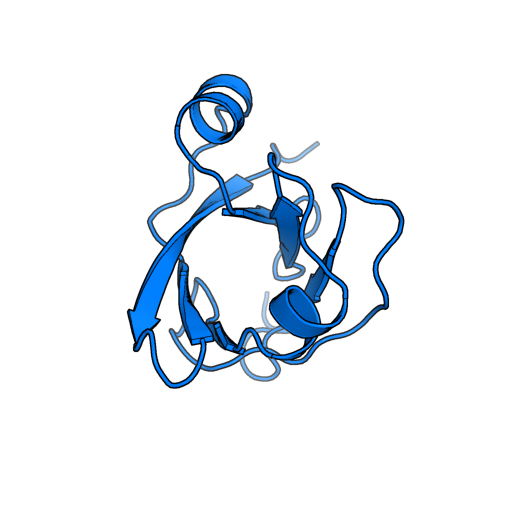R A CA 1
ATOM 756 C C . SER A 1 95 ? -16.486 -5.713 3.456 1.00 79.44 95 SER A C 1
ATOM 758 O O . SER A 1 95 ? -16.879 -6.876 3.450 1.00 79.44 95 SER A O 1
ATOM 760 N N . GLY A 1 96 ? -17.230 -4.711 3.933 1.00 66.75 96 GLY A N 1
ATOM 761 C CA . GLY A 1 96 ? -18.630 -4.872 4.359 1.00 66.75 96 GLY A CA 1
ATOM 762 C C . GLY A 1 96 ? -18.853 -5.493 5.741 1.00 66.75 96 GLY A C 1
ATOM 763 O O . GLY A 1 96 ? -19.993 -5.612 6.172 1.00 66.75 96 GLY A O 1
ATOM 764 N N . LYS A 1 97 ? -17.792 -5.863 6.461 1.00 59.50 97 LYS A N 1
ATOM 765 C CA . LYS A 1 97 ? -17.889 -6.077 7.911 1.00 59.50 97 LYS A CA 1
ATOM 766 C C . LYS A 1 97 ? -17.836 -4.685 8.559 1.00 59.50 97 LYS A C 1
ATOM 768 O O . LYS A 1 97 ? -17.1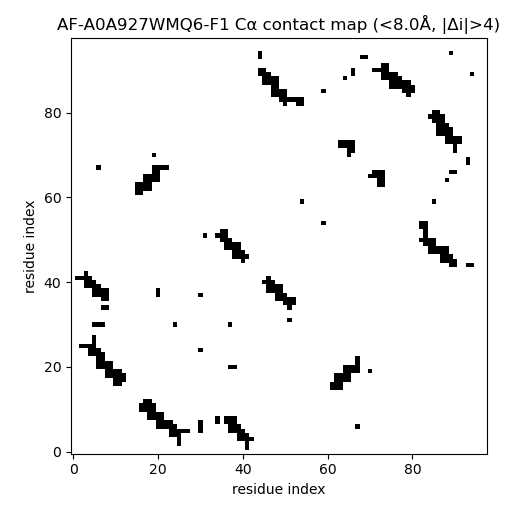22 -3.832 8.045 1.00 59.50 97 LYS A O 1
ATOM 773 N N . GLU A 1 98 ? -18.588 -4.415 9.617 1.00 51.72 98 GLU A N 1
ATOM 774 C CA . GLU A 1 98 ? -18.471 -3.175 10.407 1.00 51.72 98 GLU A CA 1
ATOM 775 C C . GLU A 1 98 ? -17.815 -3.482 11.743 1.00 51.72 98 GLU A C 1
ATOM 777 O O . GLU A 1 98 ? -18.188 -4.507 12.354 1.00 51.72 98 GLU A O 1
#

Radius of gyration: 12.45 Å; Cα contacts (8 Å, |Δi|>4): 202; chains: 1; bounding box: 30×26×27 Å

pLDDT: mean 88.71, std 9.12, range [48.38, 96.94]